Protein AF-A0A8K1LPW6-F1 (afdb_monomer_lite)

Secondary structure (DSSP, 8-state):
-----EE-----TTSSS--HHHHHHHHHHHHHHHHHHHHHHHHTT----GGG-EEE--STT------EETTEEPEEESEEEETTEEEEPPSSPPP--S--------------

Organism: NCBI:txid364589

Sequence (112 aa):
MYQVDIYESHDYNLLPVRSKDARDEDFMTLQRDLEWLDGWAESNKMKFSKSKCQVLHFGYNNPLQCYKLGTVWLDSAQTERDLGVQVTAAEHEPAVCPGGQEGQGHPGLDQE

Foldseek 3Di:
DDADEDEPDDPPVPDPQDDPVVLVVSQVVSQVVLQVVLVVCVVVVHPDDQARHEYAAADPSGPQDWHHRPPATHHHDQWDADPNDIDGHDPDDHDDDPDRDPDPPDPDPDDD

Radius of gyration: 16.78 Å; chains: 1; bounding box: 58×28×35 Å

Structure (mmCIF, N/CA/C/O backbone):
data_AF-A0A8K1LPW6-F1
#
_entry.id   AF-A0A8K1LPW6-F1
#
loop_
_atom_site.group_PDB
_atom_site.id
_atom_site.type_symbol
_atom_site.label_atom_id
_atom_site.label_alt_id
_atom_site.label_comp_id
_atom_site.label_asym_id
_atom_site.label_entity_id
_atom_site.label_seq_id
_atom_site.pdbx_PDB_ins_code
_atom_site.Cartn_x
_atom_site.Cartn_y
_atom_site.Cartn_z
_atom_site.occupancy
_atom_site.B_iso_or_equiv
_atom_site.auth_seq_id
_atom_site.auth_comp_id
_atom_site.auth_asym_id
_atom_site.auth_atom_id
_atom_site.pdbx_PDB_model_num
ATOM 1 N N . MET A 1 1 ? -14.529 6.672 3.299 1.00 41.34 1 MET A N 1
ATOM 2 C CA . MET A 1 1 ? -13.713 5.442 3.300 1.00 41.34 1 MET A CA 1
ATOM 3 C C . MET A 1 1 ? -12.534 5.778 2.417 1.00 41.34 1 MET A C 1
ATOM 5 O O . MET A 1 1 ? -12.734 5.913 1.223 1.00 41.34 1 MET A O 1
ATOM 9 N N . TYR A 1 2 ? -11.400 6.129 3.017 1.00 40.16 2 TYR A N 1
ATOM 10 C CA . TYR A 1 2 ? -10.198 6.465 2.259 1.00 40.16 2 TYR A CA 1
ATOM 11 C C . TYR A 1 2 ? -9.639 5.144 1.740 1.00 40.16 2 TYR A C 1
ATOM 13 O O . TYR A 1 2 ? -9.294 4.283 2.547 1.00 40.16 2 TYR A O 1
ATOM 21 N N . GLN A 1 3 ? -9.682 4.953 0.429 1.00 42.97 3 GLN A N 1
ATOM 22 C CA . GLN A 1 3 ? -8.941 3.894 -0.234 1.00 42.97 3 GLN A CA 1
ATOM 23 C C . GLN A 1 3 ? -7.478 4.357 -0.251 1.00 42.97 3 GLN A C 1
ATOM 25 O O . GLN A 1 3 ? -7.210 5.511 -0.588 1.00 42.97 3 GLN A O 1
ATOM 30 N N . VAL A 1 4 ? -6.561 3.521 0.233 1.00 46.47 4 VAL A N 1
ATOM 31 C CA . VAL A 1 4 ? -5.124 3.772 0.081 1.00 46.47 4 VAL A CA 1
ATOM 32 C C . VAL A 1 4 ? -4.648 2.768 -0.939 1.00 46.47 4 VAL A C 1
ATOM 34 O O . VAL A 1 4 ? -4.544 1.580 -0.633 1.00 46.47 4 VAL A O 1
ATOM 37 N N . ASP A 1 5 ? -4.426 3.271 -2.143 1.00 53.09 5 ASP A N 1
ATOM 38 C CA . ASP A 1 5 ? -3.850 2.511 -3.236 1.00 53.09 5 ASP A CA 1
ATOM 39 C C . ASP A 1 5 ? -2.339 2.662 -3.146 1.00 53.09 5 ASP A C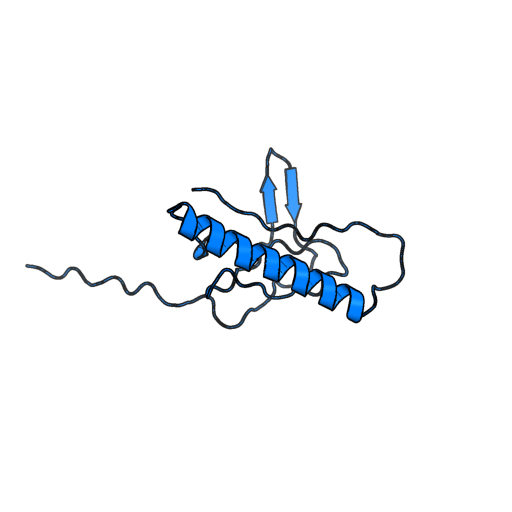 1
ATOM 41 O O . ASP A 1 5 ? -1.791 3.768 -3.081 1.00 53.09 5 ASP A O 1
ATOM 45 N N . ILE A 1 6 ? -1.671 1.522 -3.024 1.00 59.41 6 ILE A N 1
ATOM 46 C CA . ILE A 1 6 ? -0.239 1.468 -2.776 1.00 59.41 6 ILE A CA 1
ATOM 47 C C . ILE A 1 6 ? 0.443 1.229 -4.112 1.00 59.41 6 ILE A C 1
ATOM 49 O O . ILE A 1 6 ? 0.316 0.159 -4.709 1.00 59.41 6 ILE A O 1
ATOM 53 N N . TYR A 1 7 ? 1.158 2.251 -4.571 1.00 61.81 7 TYR A N 1
ATOM 54 C CA . TYR A 1 7 ? 1.898 2.231 -5.822 1.00 61.81 7 TYR A CA 1
ATOM 55 C C . TYR A 1 7 ? 3.378 1.980 -5.545 1.00 61.81 7 TYR A C 1
ATOM 57 O O . TYR A 1 7 ? 4.027 2.765 -4.853 1.00 61.81 7 TYR A O 1
ATOM 65 N N . GLU A 1 8 ? 3.942 0.940 -6.151 1.00 61.44 8 GLU A N 1
ATOM 66 C CA . GLU A 1 8 ? 5.395 0.774 -6.235 1.00 61.44 8 GLU A CA 1
ATOM 67 C C . GLU A 1 8 ? 5.951 1.641 -7.373 1.00 61.44 8 GLU A C 1
ATOM 69 O O . GLU A 1 8 ? 6.314 1.156 -8.441 1.00 61.44 8 GLU A O 1
ATOM 74 N N . SER A 1 9 ? 5.992 2.960 -7.177 1.00 48.75 9 SER A N 1
ATOM 75 C CA . SER A 1 9 ? 6.717 3.837 -8.098 1.00 48.75 9 SER A CA 1
ATOM 76 C C . SER A 1 9 ? 8.204 3.698 -7.834 1.00 48.75 9 SER A C 1
ATOM 78 O O . SER A 1 9 ? 8.616 3.965 -6.718 1.00 48.75 9 SER A O 1
ATOM 80 N N . HIS A 1 10 ? 8.979 3.310 -8.850 1.00 51.16 10 HIS A N 1
ATOM 81 C CA . HIS A 1 10 ? 10.298 3.870 -9.170 1.00 51.16 10 HIS A CA 1
ATOM 82 C C . HIS A 1 10 ? 10.658 3.477 -10.612 1.00 51.16 10 HIS A C 1
ATOM 84 O O . HIS A 1 10 ? 11.395 2.523 -10.872 1.00 51.16 10 HIS A O 1
ATOM 90 N N . ASP A 1 11 ? 10.137 4.256 -11.562 1.00 48.56 11 ASP A N 1
ATOM 91 C CA . ASP A 1 11 ? 10.629 4.301 -12.938 1.00 48.56 11 ASP A CA 1
ATOM 92 C C . ASP A 1 11 ? 12.049 4.893 -12.961 1.00 48.56 11 ASP A C 1
ATOM 94 O O . ASP A 1 11 ? 12.257 6.090 -13.150 1.00 48.56 11 ASP A O 1
ATOM 98 N N . TYR A 1 12 ? 13.054 4.033 -12.818 1.00 49.25 12 TYR A N 1
ATOM 99 C CA . TYR A 1 12 ? 14.378 4.280 -13.387 1.00 49.25 12 TYR A CA 1
ATOM 100 C C . TYR A 1 12 ? 14.670 3.178 -14.405 1.00 49.25 12 TYR A C 1
ATOM 102 O O . TYR A 1 12 ? 15.538 2.330 -14.206 1.00 49.25 12 TYR A O 1
ATOM 110 N N . ASN A 1 13 ? 13.927 3.190 -15.516 1.00 46.44 13 ASN A N 1
ATOM 111 C CA . ASN A 1 13 ? 14.095 2.283 -16.66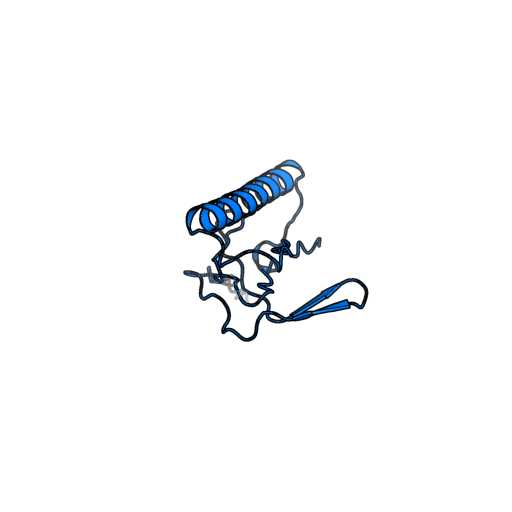1 1.00 46.44 13 ASN A CA 1
ATOM 112 C C . ASN A 1 13 ? 15.415 2.495 -17.435 1.00 46.44 13 ASN A C 1
ATOM 114 O O . ASN A 1 13 ? 15.432 2.411 -18.660 1.00 46.44 13 ASN A O 1
ATOM 118 N N . LEU A 1 14 ? 16.538 2.766 -16.763 1.00 45.84 14 LEU A N 1
ATOM 119 C CA . LEU A 1 14 ? 17.836 2.883 -17.432 1.00 45.84 14 LEU A CA 1
ATOM 120 C C . LEU A 1 14 ? 19.019 2.246 -16.690 1.00 45.84 14 LEU A C 1
ATOM 122 O O . LEU A 1 14 ? 20.160 2.594 -16.981 1.00 45.84 14 LEU A O 1
ATOM 126 N N . LEU A 1 15 ? 18.792 1.312 -15.760 1.00 43.91 15 LEU A N 1
A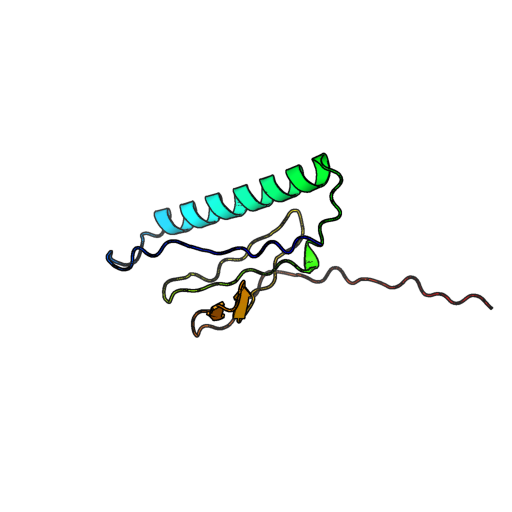TOM 127 C CA . LEU A 1 15 ? 19.884 0.590 -15.096 1.00 43.91 15 LEU A CA 1
ATOM 128 C C . LEU A 1 15 ? 19.675 -0.933 -15.127 1.00 43.91 15 LEU A C 1
ATOM 130 O O . LEU A 1 15 ? 18.531 -1.393 -15.132 1.00 43.91 15 LEU A O 1
ATOM 134 N N . PRO A 1 16 ? 20.770 -1.723 -15.188 1.00 55.22 16 PRO A N 1
ATOM 135 C CA . PRO A 1 16 ? 20.705 -3.182 -15.208 1.00 55.22 16 PRO A CA 1
ATOM 136 C C . PRO A 1 16 ? 19.959 -3.687 -13.972 1.00 55.22 16 PRO A C 1
ATOM 138 O O . PRO A 1 16 ? 20.016 -3.038 -12.929 1.00 55.22 16 PRO A O 1
ATOM 141 N N . VAL A 1 17 ? 19.268 -4.828 -14.123 1.00 57.41 17 VAL A N 1
ATOM 142 C CA . VAL A 1 17 ? 18.537 -5.584 -13.084 1.00 57.41 17 VAL A CA 1
ATOM 143 C C . VAL A 1 17 ? 18.991 -5.175 -11.680 1.00 57.41 17 VAL A C 1
ATOM 145 O O . VAL A 1 17 ? 20.122 -5.485 -11.295 1.00 57.41 17 VAL A O 1
ATOM 148 N N . ARG A 1 18 ? 18.143 -4.431 -10.946 1.00 60.72 18 ARG A N 1
ATOM 149 C CA . ARG A 1 18 ? 18.492 -3.919 -9.608 1.00 60.72 18 ARG A CA 1
ATOM 150 C C . ARG A 1 18 ? 19.039 -5.062 -8.757 1.00 60.72 18 ARG A C 1
ATOM 152 O O . ARG A 1 18 ? 18.504 -6.177 -8.777 1.00 60.72 18 ARG A O 1
ATOM 159 N N . SER A 1 19 ? 20.120 -4.782 -8.027 1.00 65.50 19 SER A N 1
ATOM 160 C CA . SER A 1 19 ? 20.715 -5.758 -7.120 1.00 65.50 19 SER A CA 1
ATOM 161 C C . SER A 1 19 ? 19.655 -6.271 -6.145 1.00 65.50 19 SER A C 1
ATOM 163 O O . SER A 1 19 ? 18.641 -5.621 -5.878 1.00 65.50 19 SER A O 1
ATOM 165 N N . LYS A 1 20 ? 19.859 -7.485 -5.635 1.00 69.19 20 LYS A N 1
ATOM 166 C CA . LYS A 1 20 ? 18.966 -8.055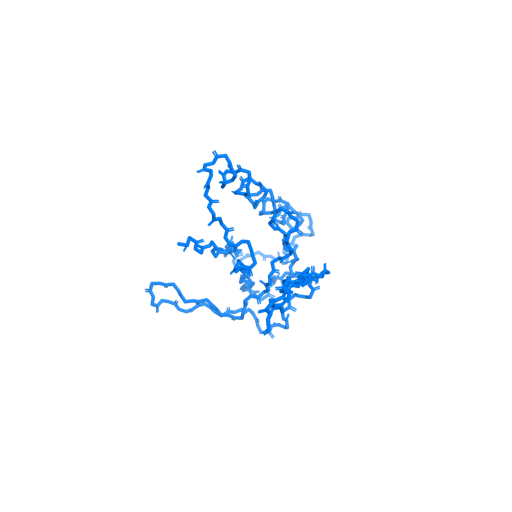 -4.626 1.00 69.19 20 LYS A CA 1
ATOM 167 C C . LYS A 1 20 ? 18.836 -7.121 -3.414 1.00 69.19 20 LYS A C 1
ATOM 169 O O . LYS A 1 20 ? 17.715 -6.851 -3.007 1.00 69.19 20 LYS A O 1
ATOM 174 N N . ASP A 1 21 ? 19.945 -6.540 -2.967 1.00 69.69 21 ASP A N 1
ATOM 175 C CA . ASP A 1 21 ? 19.976 -5.621 -1.825 1.00 69.69 21 ASP A CA 1
ATOM 176 C C . ASP A 1 21 ? 19.076 -4.393 -2.040 1.00 69.69 21 ASP A C 1
ATOM 178 O O . ASP A 1 21 ? 18.282 -4.050 -1.174 1.00 69.69 21 ASP A O 1
ATOM 182 N N . ALA A 1 22 ? 19.105 -3.791 -3.234 1.00 68.00 22 ALA A N 1
ATOM 183 C CA . ALA A 1 22 ? 18.269 -2.632 -3.547 1.00 68.00 22 ALA A CA 1
ATOM 184 C C . ALA A 1 22 ? 16.766 -2.962 -3.633 1.00 68.00 22 ALA A C 1
ATOM 186 O O . ALA A 1 22 ? 15.940 -2.076 -3.439 1.00 68.00 22 ALA A O 1
ATOM 187 N N . ARG A 1 23 ? 16.396 -4.211 -3.954 1.00 70.12 23 ARG A N 1
ATOM 188 C CA . ARG A 1 23 ? 14.991 -4.668 -3.949 1.00 70.12 23 ARG A CA 1
ATOM 189 C C . ARG A 1 23 ? 14.502 -4.980 -2.538 1.00 70.12 23 ARG A C 1
ATOM 191 O O . ARG A 1 23 ? 13.355 -4.682 -2.214 1.00 70.12 23 ARG A O 1
ATOM 198 N N . ASP A 1 24 ? 15.377 -5.557 -1.719 1.00 74.88 24 ASP A N 1
ATOM 199 C CA . ASP A 1 24 ? 15.097 -5.839 -0.315 1.00 74.88 24 ASP A CA 1
ATOM 200 C C . ASP A 1 24 ? 14.929 -4.506 0.462 1.00 74.88 24 ASP A C 1
ATOM 202 O O . ASP A 1 24 ? 14.034 -4.387 1.294 1.00 74.88 24 ASP A O 1
ATOM 206 N N . GLU A 1 25 ? 15.695 -3.455 0.138 1.00 78.25 25 GLU A N 1
ATOM 207 C CA . GLU A 1 25 ? 15.522 -2.108 0.718 1.00 78.25 25 GLU A CA 1
ATOM 208 C C . GLU A 1 25 ? 14.186 -1.439 0.354 1.00 78.25 25 GLU A C 1
ATOM 210 O O . GLU A 1 25 ? 13.521 -0.871 1.230 1.00 78.25 25 GLU A O 1
ATOM 215 N N . ASP A 1 26 ? 13.771 -1.516 -0.913 1.00 78.12 26 ASP A N 1
ATOM 216 C CA . ASP A 1 26 ? 12.489 -0.963 -1.371 1.00 78.12 26 ASP A CA 1
ATOM 217 C C . ASP A 1 26 ? 11.311 -1.644 -0.657 1.00 78.12 26 ASP A C 1
ATOM 219 O O . ASP A 1 26 ? 10.414 -0.971 -0.142 1.00 78.12 26 ASP A O 1
ATOM 223 N N . PHE A 1 27 ? 11.351 -2.977 -0.552 1.00 82.38 27 PHE A N 1
ATOM 224 C CA . PHE A 1 27 ? 10.363 -3.755 0.194 1.00 82.38 27 PHE A CA 1
ATOM 225 C C . PHE A 1 27 ? 10.248 -3.300 1.647 1.00 82.38 27 PHE A C 1
ATOM 227 O O . PHE A 1 27 ? 9.152 -3.017 2.133 1.00 82.38 27 PHE A O 1
ATOM 234 N N . MET A 1 28 ? 11.387 -3.197 2.335 1.00 87.56 28 MET A N 1
ATOM 235 C CA . MET A 1 28 ? 11.429 -2.809 3.744 1.00 87.56 28 MET A CA 1
ATOM 236 C C . MET A 1 28 ? 10.924 -1.381 3.952 1.00 87.56 28 MET A C 1
ATOM 238 O O . MET A 1 28 ? 10.270 -1.099 4.957 1.00 87.56 28 MET A O 1
ATOM 242 N N . THR A 1 29 ? 11.202 -0.485 3.004 1.00 87.06 29 THR A N 1
ATOM 243 C CA . THR A 1 29 ? 10.724 0.900 3.045 1.00 87.06 29 THR A CA 1
ATOM 244 C C . THR A 1 29 ? 9.207 0.946 2.940 1.00 87.06 29 THR A C 1
ATOM 246 O O . THR A 1 29 ? 8.557 1.473 3.843 1.00 87.06 29 THR A O 1
ATOM 249 N N . LEU A 1 30 ? 8.638 0.317 1.910 1.00 84.88 30 LEU A N 1
ATOM 250 C CA . LEU A 1 30 ? 7.195 0.330 1.705 1.00 84.88 30 LEU A CA 1
ATOM 251 C C . LEU A 1 30 ? 6.448 -0.381 2.841 1.00 84.88 30 LEU A C 1
ATOM 253 O O . LEU A 1 30 ? 5.456 0.132 3.354 1.00 84.88 30 LEU A O 1
ATOM 257 N N . GLN A 1 31 ? 6.949 -1.528 3.305 1.00 90.88 31 GLN A N 1
ATOM 258 C CA . GLN A 1 31 ? 6.335 -2.247 4.419 1.00 90.88 31 GLN A CA 1
ATOM 259 C C . GLN A 1 31 ? 6.324 -1.416 5.714 1.00 90.88 31 GLN A C 1
ATOM 261 O O . GLN A 1 31 ? 5.343 -1.460 6.460 1.00 90.88 31 GLN A O 1
ATOM 266 N N . ARG A 1 32 ? 7.375 -0.629 5.975 1.00 92.62 32 ARG A N 1
ATOM 267 C CA . ARG A 1 32 ? 7.426 0.285 7.125 1.00 92.62 32 ARG A CA 1
ATOM 268 C C . ARG A 1 32 ? 6.420 1.426 6.994 1.00 92.62 32 ARG A C 1
ATOM 270 O O . ARG A 1 32 ? 5.789 1.786 7.987 1.00 92.62 32 ARG A O 1
ATOM 277 N N . ASP A 1 33 ? 6.249 1.971 5.796 1.00 90.12 33 ASP A N 1
ATOM 278 C CA . ASP A 1 33 ? 5.268 3.031 5.549 1.00 90.12 33 ASP A CA 1
ATOM 279 C C . ASP A 1 33 ? 3.835 2.527 5.787 1.00 90.12 33 ASP A C 1
ATOM 281 O O . ASP A 1 33 ? 3.015 3.248 6.358 1.00 90.12 33 ASP A O 1
ATOM 285 N N . LEU A 1 34 ? 3.549 1.260 5.460 1.00 90.12 34 LEU A N 1
ATOM 286 C CA . LEU A 1 34 ? 2.276 0.611 5.796 1.00 90.12 34 LEU A CA 1
ATOM 287 C C . LEU A 1 34 ? 2.086 0.437 7.304 1.00 90.12 34 LEU A C 1
ATOM 289 O O . LEU A 1 34 ? 1.021 0.750 7.830 1.00 90.12 34 LEU A O 1
ATOM 293 N N . GLU A 1 35 ? 3.110 -0.018 8.027 1.00 92.31 35 GLU A N 1
ATOM 294 C CA . GLU A 1 35 ? 3.043 -0.129 9.491 1.00 92.31 35 GLU A CA 1
ATOM 295 C C . GLU A 1 35 ? 2.811 1.241 10.153 1.00 92.31 35 GLU A C 1
ATOM 297 O O . GLU A 1 35 ? 2.038 1.356 11.108 1.00 92.31 35 GLU A O 1
ATOM 302 N N . TRP A 1 36 ? 3.417 2.298 9.609 1.00 93.38 36 TRP A N 1
ATOM 303 C CA . TRP A 1 36 ? 3.191 3.665 10.070 1.00 93.38 36 TRP A CA 1
ATOM 304 C C . TRP A 1 36 ? 1.774 4.164 9.764 1.00 93.38 36 TRP A C 1
ATOM 306 O O . TRP A 1 36 ? 1.125 4.738 10.642 1.00 93.38 36 TRP A O 1
ATOM 316 N N . LEU A 1 37 ? 1.276 3.923 8.548 1.00 89.81 37 LEU A N 1
ATOM 317 C CA . LEU A 1 37 ? -0.087 4.268 8.142 1.00 89.81 37 LEU A CA 1
ATOM 318 C C . LEU A 1 37 ? -1.125 3.620 9.064 1.00 89.81 37 LEU A C 1
ATOM 320 O O . LEU A 1 37 ? -2.102 4.269 9.448 1.00 89.81 37 LEU A O 1
ATOM 324 N N . ASP A 1 38 ? -0.895 2.365 9.445 1.00 90.69 38 ASP A N 1
ATOM 325 C CA . ASP A 1 38 ? -1.772 1.626 10.344 1.00 90.69 38 ASP A CA 1
ATOM 326 C C . ASP A 1 38 ? -1.859 2.288 11.726 1.00 90.69 38 ASP A C 1
ATOM 328 O O . ASP A 1 38 ? -2.944 2.652 12.192 1.00 90.69 38 ASP A O 1
ATOM 332 N N . GLY A 1 39 ? -0.701 2.553 12.340 1.00 92.00 39 GLY A N 1
ATOM 333 C CA . GLY A 1 39 ? -0.628 3.228 13.637 1.00 92.00 39 GLY A CA 1
ATOM 334 C C . GLY A 1 39 ? -1.170 4.661 13.600 1.00 92.00 39 GLY A C 1
ATOM 335 O O . GLY A 1 39 ? -1.788 5.131 14.564 1.00 92.00 39 GLY A O 1
ATOM 336 N N . TRP A 1 40 ? -0.993 5.365 12.477 1.00 92.69 40 TRP A N 1
ATOM 337 C CA . TRP A 1 40 ? -1.572 6.690 12.271 1.00 92.69 40 TRP A CA 1
ATOM 338 C C . TRP A 1 40 ? -3.102 6.631 12.210 1.00 92.69 40 TRP A C 1
ATOM 340 O O . TRP A 1 40 ? -3.766 7.423 12.886 1.00 92.69 40 TRP A O 1
ATOM 350 N N . ALA A 1 41 ? -3.682 5.686 11.467 1.00 89.81 41 ALA A N 1
ATOM 351 C CA . ALA A 1 41 ? -5.133 5.524 11.383 1.00 89.81 41 ALA A CA 1
ATOM 352 C C . ALA A 1 41 ? -5.751 5.214 12.758 1.00 89.81 41 ALA A C 1
ATOM 354 O O . ALA A 1 41 ? -6.766 5.815 13.127 1.00 89.81 41 ALA A O 1
ATOM 355 N N . GLU A 1 42 ? -5.108 4.347 13.546 1.00 89.62 42 GLU A N 1
ATOM 356 C CA . GLU A 1 42 ? -5.521 4.022 14.917 1.00 89.62 42 GLU A CA 1
ATOM 357 C C . GLU A 1 42 ? -5.465 5.246 15.841 1.00 89.62 42 GLU A C 1
ATOM 359 O O . GLU A 1 42 ? -6.448 5.562 16.519 1.00 89.62 42 GLU A O 1
ATOM 364 N N . SER A 1 43 ? -4.360 5.998 15.804 1.00 93.69 43 SER A N 1
ATOM 365 C CA . SER A 1 43 ? -4.172 7.212 16.614 1.00 93.69 43 SER A CA 1
ATOM 366 C C . SER A 1 43 ? -5.211 8.292 16.300 1.00 93.69 43 SER A C 1
ATOM 368 O O . SER A 1 43 ? -5.685 8.994 17.195 1.00 93.69 43 SER A O 1
ATOM 370 N N . ASN A 1 44 ? -5.616 8.394 15.032 1.00 92.19 44 ASN A N 1
ATOM 371 C CA . ASN A 1 44 ? -6.629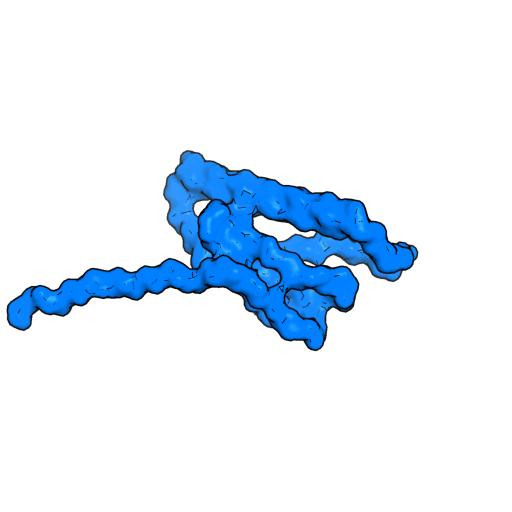 9.342 14.568 1.00 92.19 44 ASN A CA 1
ATOM 372 C C . ASN A 1 44 ? -8.065 8.799 14.664 1.00 92.19 44 ASN A C 1
ATOM 374 O O . ASN A 1 44 ? -9.003 9.472 14.235 1.00 92.19 44 ASN A O 1
ATOM 378 N N . LYS A 1 45 ? -8.265 7.599 15.233 1.00 89.56 45 LYS A N 1
ATOM 379 C CA . LYS A 1 45 ? -9.572 6.920 15.338 1.00 89.56 45 LYS A CA 1
ATOM 380 C C . LYS A 1 45 ? -10.283 6.784 13.985 1.00 89.56 45 LYS A C 1
ATOM 382 O O . LYS A 1 45 ? -11.517 6.781 13.912 1.00 89.56 45 LYS A O 1
ATOM 387 N N . MET A 1 46 ? -9.517 6.681 12.903 1.00 87.44 46 MET A N 1
ATOM 388 C CA . MET A 1 46 ? -10.056 6.508 11.564 1.00 87.44 46 MET A CA 1
ATOM 389 C C . MET A 1 46 ? -10.455 5.050 11.356 1.00 87.44 46 MET A C 1
ATOM 391 O O . MET A 1 46 ? -9.644 4.139 11.492 1.00 87.44 46 MET A O 1
ATOM 395 N N . LYS A 1 47 ? -11.718 4.818 10.980 1.00 80.19 47 LYS A N 1
ATOM 396 C CA . LYS A 1 47 ? -12.173 3.494 10.536 1.00 80.19 47 LYS A CA 1
ATOM 397 C C . LYS A 1 47 ? -11.633 3.219 9.137 1.00 80.19 47 LYS A C 1
ATOM 399 O O . LYS A 1 47 ? -12.271 3.549 8.135 1.00 80.19 47 LYS A O 1
ATOM 404 N N . PHE A 1 48 ? -10.439 2.649 9.101 1.00 77.38 48 PHE A N 1
ATOM 405 C CA . PHE A 1 48 ? -9.762 2.238 7.888 1.00 77.38 48 PHE A CA 1
ATOM 406 C C . PHE A 1 48 ? -10.136 0.798 7.519 1.00 77.38 48 PHE A C 1
ATOM 408 O O . PHE A 1 48 ? -10.130 -0.093 8.367 1.00 77.38 48 PHE A O 1
ATOM 415 N N . SER A 1 49 ? -10.498 0.560 6.259 1.00 82.38 49 SER A N 1
ATOM 416 C CA . SER A 1 49 ? -10.928 -0.763 5.801 1.00 82.38 49 SER A CA 1
ATOM 417 C C . SER A 1 49 ? -9.734 -1.535 5.246 1.00 82.38 49 SER A C 1
ATOM 419 O O . SER A 1 49 ? -9.618 -1.664 4.033 1.00 82.38 49 SER A O 1
ATOM 421 N N . LYS A 1 50 ? -8.868 -2.057 6.129 1.00 85.12 50 LYS A N 1
ATOM 422 C CA . LYS A 1 50 ? -7.625 -2.771 5.758 1.00 85.12 50 LYS A CA 1
ATOM 423 C C . LYS A 1 50 ? -7.859 -3.872 4.707 1.00 85.12 50 LYS A C 1
ATOM 425 O O . LYS A 1 50 ? -7.079 -4.002 3.779 1.00 85.12 50 LYS A O 1
ATOM 430 N N . SER A 1 51 ? -8.982 -4.589 4.796 1.00 83.25 51 SER A N 1
ATOM 431 C CA . SER A 1 51 ? -9.377 -5.657 3.860 1.00 83.25 51 SER A CA 1
ATOM 432 C C . SER A 1 51 ? -9.787 -5.194 2.458 1.00 83.25 51 SER A C 1
ATOM 434 O O . SER A 1 51 ? -10.025 -6.025 1.593 1.00 83.25 51 SER A O 1
ATOM 436 N N . LYS A 1 52 ? -9.944 -3.885 2.234 1.00 82.25 52 LYS A N 1
ATOM 437 C CA . LYS A 1 52 ? -10.227 -3.315 0.907 1.00 82.25 52 LYS A CA 1
ATOM 438 C C . LYS A 1 52 ? -8.982 -2.738 0.248 1.00 82.25 52 LYS A C 1
ATOM 440 O O . LYS A 1 52 ? -9.049 -2.345 -0.911 1.00 82.25 52 LYS A O 1
ATOM 445 N N . CYS A 1 53 ? -7.876 -2.653 0.980 1.00 84.25 53 CYS A N 1
ATOM 446 C CA . CYS A 1 53 ? -6.615 -2.204 0.424 1.00 84.25 53 CYS A CA 1
ATOM 447 C C . CYS A 1 53 ? -6.021 -3.293 -0.447 1.00 84.25 53 CYS A C 1
ATOM 449 O O . CYS A 1 53 ? -5.949 -4.453 -0.044 1.00 84.25 53 CYS A O 1
ATOM 451 N N . GLN A 1 54 ? -5.590 -2.883 -1.630 1.00 85.06 54 GLN A N 1
ATOM 452 C CA . GLN A 1 54 ? -4.965 -3.755 -2.603 1.00 85.06 54 GLN A CA 1
ATOM 453 C C . GLN A 1 54 ? -3.647 -3.130 -3.056 1.00 85.06 54 GLN A C 1
ATOM 455 O O . GLN A 1 54 ? -3.474 -1.910 -3.009 1.00 85.06 54 GLN A O 1
ATOM 460 N N . VAL A 1 55 ? -2.707 -3.972 -3.471 1.00 84.88 55 VAL A N 1
ATOM 461 C CA . VAL A 1 55 ? -1.417 -3.546 -4.018 1.00 84.88 55 VAL A CA 1
ATOM 462 C C . VAL A 1 55 ? -1.431 -3.754 -5.522 1.00 84.88 55 VAL A C 1
ATOM 464 O O . VAL A 1 55 ? -1.703 -4.855 -5.998 1.00 84.88 55 VAL A O 1
ATOM 467 N N . LEU A 1 56 ? -1.119 -2.708 -6.284 1.00 85.69 56 LEU A N 1
ATOM 468 C CA . LEU A 1 56 ? -0.944 -2.818 -7.727 1.00 85.69 56 LEU A CA 1
ATOM 469 C C . LEU A 1 56 ? 0.545 -2.959 -8.055 1.00 85.69 56 LEU A C 1
ATOM 471 O O . LEU A 1 56 ? 1.303 -1.993 -7.969 1.00 85.69 56 LEU A O 1
ATOM 475 N N . HIS A 1 57 ? 0.952 -4.149 -8.495 1.00 80.56 57 HIS A N 1
ATOM 476 C CA . HIS A 1 57 ? 2.316 -4.389 -8.963 1.00 80.56 57 HIS A CA 1
ATOM 477 C C . HIS A 1 57 ? 2.432 -4.077 -10.456 1.00 80.56 57 HIS A C 1
ATOM 479 O O . HIS A 1 57 ? 2.032 -4.869 -11.312 1.00 80.56 57 HIS A O 1
ATOM 485 N N . PHE A 1 58 ? 2.998 -2.921 -10.784 1.00 77.00 58 PHE A N 1
ATOM 486 C CA . PHE A 1 58 ? 3.293 -2.538 -12.162 1.00 77.00 58 PHE A CA 1
ATOM 487 C C . PHE A 1 58 ? 4.801 -2.593 -12.442 1.00 77.00 58 PHE A C 1
ATOM 489 O O . PHE A 1 58 ? 5.630 -2.602 -11.531 1.00 77.00 58 PHE A O 1
ATOM 496 N 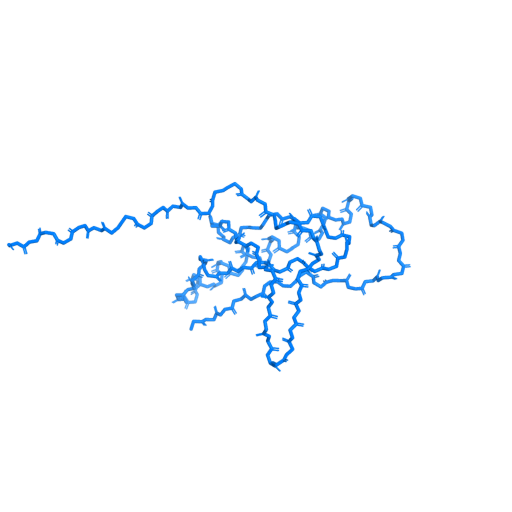N . GLY A 1 59 ? 5.153 -2.646 -13.728 1.00 75.25 59 GLY A N 1
ATOM 497 C CA . GLY A 1 59 ? 6.537 -2.759 -14.190 1.00 75.25 59 GLY A CA 1
ATOM 498 C C . GLY A 1 59 ? 7.028 -4.207 -14.304 1.00 75.25 59 GLY A C 1
ATOM 499 O O . GLY A 1 59 ? 6.811 -5.045 -13.434 1.00 75.25 59 GLY A O 1
ATOM 500 N N . TYR A 1 60 ? 7.730 -4.510 -15.397 1.00 72.06 60 TYR A N 1
ATOM 501 C CA . TYR A 1 60 ? 8.127 -5.880 -15.753 1.00 72.06 60 TYR A CA 1
ATOM 502 C C . TYR A 1 60 ? 9.095 -6.537 -14.751 1.00 72.06 60 TYR A C 1
ATOM 504 O O . TYR A 1 60 ? 9.076 -7.748 -14.567 1.00 72.06 60 TYR A O 1
ATOM 512 N N . ASN A 1 61 ? 9.938 -5.745 -14.082 1.00 71.06 61 ASN A N 1
ATOM 513 C CA . ASN A 1 61 ? 10.959 -6.249 -13.155 1.00 71.06 61 ASN A CA 1
ATOM 514 C C . ASN A 1 61 ? 10.479 -6.324 -11.694 1.00 71.06 61 ASN A C 1
ATOM 516 O O . ASN A 1 61 ? 11.304 -6.465 -10.786 1.00 71.06 61 ASN A O 1
ATOM 520 N N . ASN A 1 62 ? 9.172 -6.191 -11.458 1.00 74.81 62 ASN A N 1
ATOM 521 C CA . ASN A 1 62 ? 8.599 -6.222 -10.123 1.00 74.81 62 ASN A CA 1
ATOM 522 C C . ASN A 1 62 ? 8.576 -7.666 -9.575 1.00 74.81 62 ASN A C 1
ATOM 524 O O . ASN A 1 62 ? 8.035 -8.555 -10.232 1.00 74.81 62 ASN A O 1
ATOM 528 N N . PRO A 1 63 ? 9.155 -7.926 -8.388 1.00 73.75 63 PRO A N 1
ATOM 529 C CA . PRO A 1 63 ? 9.197 -9.259 -7.789 1.00 73.75 63 PRO A CA 1
ATOM 530 C C . PRO A 1 63 ? 7.865 -9.754 -7.194 1.00 73.75 63 PRO A C 1
ATOM 532 O O . PRO A 1 63 ? 7.861 -10.854 -6.646 1.00 73.75 63 PRO A O 1
ATOM 535 N N . LEU A 1 64 ? 6.767 -8.989 -7.288 1.00 81.69 64 LEU A N 1
ATOM 536 C CA . LEU A 1 64 ? 5.435 -9.353 -6.779 1.00 81.69 64 LEU A CA 1
ATOM 537 C C . LEU A 1 64 ? 5.458 -9.688 -5.280 1.00 81.69 64 LEU A C 1
ATOM 539 O O . LEU A 1 64 ? 5.024 -10.754 -4.841 1.00 81.69 64 LEU A O 1
ATOM 543 N N . GLN A 1 65 ? 6.046 -8.793 -4.488 1.00 84.69 65 GLN A N 1
ATOM 544 C CA . GLN A 1 65 ? 6.199 -9.009 -3.052 1.00 84.69 65 GLN A CA 1
ATOM 545 C C . GLN A 1 65 ? 4.876 -8.867 -2.302 1.00 84.69 65 GLN A C 1
ATOM 547 O O . GLN A 1 65 ? 4.014 -8.068 -2.650 1.00 84.69 65 GLN A O 1
ATOM 552 N N . CYS A 1 66 ? 4.745 -9.635 -1.225 1.00 88.00 66 CYS A N 1
ATOM 553 C CA . CYS A 1 66 ? 3.575 -9.602 -0.364 1.00 88.00 66 CYS A CA 1
ATOM 554 C C . CYS A 1 66 ? 3.711 -8.550 0.726 1.00 88.00 66 CYS A C 1
ATOM 556 O O . CYS A 1 66 ? 4.664 -8.583 1.504 1.00 88.00 66 CYS A O 1
ATOM 558 N N . TYR A 1 67 ? 2.706 -7.685 0.831 1.00 87.12 67 TYR A N 1
ATOM 559 C CA . TYR A 1 67 ? 2.637 -6.634 1.839 1.00 87.12 67 TYR A CA 1
ATOM 560 C C . TYR A 1 67 ? 1.520 -6.904 2.838 1.00 87.12 67 TYR A C 1
ATOM 562 O O . TYR A 1 67 ? 0.470 -7.454 2.499 1.00 87.12 67 TYR A O 1
ATOM 570 N N . LYS A 1 68 ? 1.737 -6.474 4.078 1.00 91.12 68 LYS A N 1
ATOM 571 C CA . LYS A 1 68 ? 0.725 -6.492 5.136 1.00 91.12 68 LYS A CA 1
ATOM 572 C C . LYS A 1 68 ? 0.432 -5.079 5.621 1.00 91.12 68 LYS A C 1
ATOM 574 O O . LYS A 1 68 ? 1.323 -4.232 5.688 1.00 91.12 68 LYS A O 1
ATOM 579 N N . LEU A 1 69 ? -0.802 -4.856 6.043 1.00 89.44 69 LEU A N 1
ATOM 580 C CA . LEU A 1 69 ? -1.205 -3.686 6.802 1.00 89.44 69 LEU A CA 1
ATOM 581 C C . LEU A 1 69 ? -1.675 -4.135 8.188 1.00 89.44 69 LEU A C 1
ATOM 583 O O . LEU A 1 69 ? -2.718 -4.780 8.337 1.00 89.44 69 LEU A O 1
ATOM 587 N N . GLY A 1 70 ? -0.860 -3.850 9.204 1.00 89.62 70 GLY A N 1
ATOM 588 C CA . GLY A 1 70 ? -1.011 -4.450 10.527 1.00 89.62 70 GLY A CA 1
ATOM 589 C C . GLY A 1 70 ? -0.849 -5.971 10.454 1.00 89.62 70 GLY A C 1
ATOM 590 O O . GLY A 1 70 ? 0.231 -6.476 10.145 1.00 89.62 70 GLY A O 1
ATOM 591 N N . THR A 1 71 ? -1.929 -6.705 10.724 1.00 90.25 71 THR A N 1
ATOM 592 C CA . THR A 1 71 ? -1.988 -8.176 10.649 1.00 90.25 71 THR A CA 1
ATOM 593 C C . THR A 1 71 ? -2.645 -8.702 9.370 1.00 90.25 71 THR A C 1
ATOM 595 O O . THR A 1 71 ? -2.742 -9.913 9.200 1.00 90.25 71 THR A O 1
ATOM 598 N N . VAL A 1 72 ? -3.115 -7.819 8.483 1.00 90.12 72 VAL A N 1
ATOM 599 C CA . VAL A 1 72 ? -3.880 -8.188 7.283 1.00 90.12 72 VAL A CA 1
ATOM 600 C C . VAL A 1 72 ? -2.962 -8.191 6.068 1.00 90.12 72 VAL A C 1
ATOM 602 O O . VAL A 1 72 ? -2.356 -7.168 5.762 1.00 90.12 72 VAL A O 1
ATOM 605 N N . TRP A 1 73 ? -2.876 -9.318 5.363 1.00 90.56 73 TRP A N 1
ATOM 606 C CA . TRP A 1 73 ? -2.233 -9.374 4.049 1.00 90.56 73 TRP A CA 1
ATOM 607 C C . TRP A 1 73 ? -3.078 -8.644 3.012 1.00 90.56 73 TRP A C 1
ATOM 609 O O . TRP A 1 73 ? -4.300 -8.785 2.999 1.00 90.56 73 TRP A O 1
ATOM 619 N N . LEU A 1 74 ? -2.420 -7.855 2.169 1.00 87.75 74 LEU A N 1
ATOM 620 C CA . LEU A 1 74 ? -3.078 -7.106 1.109 1.00 87.75 74 LEU A CA 1
ATOM 621 C C . LEU A 1 74 ? -3.213 -7.972 -0.141 1.00 87.75 74 LEU A C 1
ATOM 623 O O . LEU A 1 74 ? -2.269 -8.664 -0.524 1.00 87.75 74 LEU A O 1
ATOM 627 N N . ASP A 1 75 ? -4.375 -7.901 -0.783 1.00 86.00 75 ASP A N 1
ATOM 628 C CA . ASP A 1 75 ? -4.597 -8.565 -2.064 1.00 86.00 75 ASP A CA 1
ATOM 629 C C . ASP A 1 75 ? -3.888 -7.805 -3.191 1.00 86.00 75 ASP A C 1
ATOM 631 O O . ASP A 1 75 ? -3.776 -6.578 -3.159 1.00 86.00 75 ASP A O 1
ATOM 635 N N . SER A 1 76 ? -3.447 -8.512 -4.230 1.00 84.19 76 SER A N 1
ATOM 636 C CA . SER A 1 76 ? -2.937 -7.863 -5.439 1.00 84.19 76 SER A CA 1
ATOM 637 C C . SER A 1 76 ? -4.085 -7.425 -6.354 1.00 84.19 76 SER A C 1
ATOM 639 O O . SER A 1 76 ? -4.949 -8.226 -6.719 1.00 84.19 76 SER A O 1
ATOM 641 N N . ALA A 1 77 ? -4.061 -6.170 -6.791 1.00 84.56 77 ALA A N 1
ATOM 642 C CA . ALA A 1 77 ? -4.931 -5.663 -7.843 1.00 84.56 77 ALA A CA 1
ATOM 643 C C . ALA A 1 77 ? -4.337 -5.965 -9.226 1.00 84.56 77 ALA A C 1
ATOM 645 O O . ALA A 1 77 ? -3.127 -5.914 -9.432 1.00 84.56 77 ALA A O 1
ATOM 646 N N . GLN A 1 78 ? -5.207 -6.240 -10.199 1.00 84.69 78 GLN A N 1
ATOM 647 C CA . GLN A 1 78 ? -4.819 -6.373 -11.610 1.00 84.69 78 GLN A CA 1
ATOM 648 C C . GLN A 1 78 ? -4.877 -5.039 -12.351 1.00 84.69 78 GLN A C 1
ATOM 650 O O . GLN A 1 78 ? -4.267 -4.855 -13.406 1.00 84.69 78 GLN A O 1
ATOM 655 N N . THR A 1 79 ? -5.674 -4.100 -11.852 1.00 86.19 79 THR A N 1
ATOM 656 C CA . THR A 1 79 ? -5.892 -2.813 -12.493 1.00 86.19 79 THR A CA 1
ATOM 657 C C . THR A 1 79 ? -6.410 -1.818 -11.473 1.00 86.19 79 THR A C 1
ATOM 659 O O . THR A 1 79 ? -7.306 -2.163 -10.711 1.00 86.19 79 THR A O 1
ATOM 662 N N . GLU A 1 80 ? -5.904 -0.592 -11.522 1.00 85.88 80 GLU A N 1
ATOM 663 C CA . GLU A 1 80 ? -6.381 0.531 -10.716 1.00 85.88 80 GLU A CA 1
ATOM 664 C C . GLU A 1 80 ? -6.833 1.666 -11.636 1.00 85.88 80 GLU A C 1
ATOM 666 O O . GLU A 1 80 ? -6.264 1.865 -12.720 1.00 85.88 80 GLU A O 1
ATOM 671 N N . ARG A 1 81 ? -7.881 2.394 -11.239 1.00 86.44 81 ARG A N 1
ATOM 672 C CA . ARG A 1 81 ? -8.346 3.577 -11.968 1.00 86.44 81 ARG A CA 1
ATOM 673 C C . ARG A 1 81 ? -8.468 4.758 -11.024 1.00 86.44 81 ARG A C 1
ATOM 675 O O . ARG A 1 81 ? -9.457 4.865 -10.308 1.00 86.44 81 ARG A O 1
ATOM 682 N N . ASP A 1 82 ? -7.555 5.710 -11.167 1.00 82.25 82 ASP A N 1
ATOM 683 C CA . ASP A 1 82 ? -7.593 6.967 -10.429 1.00 82.25 82 ASP A CA 1
ATOM 684 C C . ASP A 1 82 ? -7.654 8.172 -11.376 1.00 82.25 82 ASP A C 1
ATOM 686 O O . ASP A 1 82 ? -6.972 8.226 -12.400 1.00 82.25 82 ASP A O 1
ATOM 690 N N . LEU A 1 83 ? -8.534 9.128 -11.061 1.00 85.00 83 LEU A N 1
ATOM 691 C CA . LEU A 1 83 ? -8.741 10.380 -11.811 1.00 85.00 83 LEU A CA 1
ATOM 692 C C . LEU A 1 83 ? -8.871 10.221 -13.347 1.00 85.00 83 LEU A C 1
ATOM 694 O O . LEU A 1 83 ? -8.511 11.111 -14.116 1.00 85.00 83 LEU A O 1
ATOM 698 N N . GLY A 1 84 ? -9.424 9.094 -13.806 1.00 86.69 84 GLY A N 1
ATOM 699 C CA . GLY A 1 84 ? -9.627 8.784 -15.229 1.00 86.69 84 GLY A CA 1
ATOM 700 C C . GLY A 1 84 ? -8.442 8.099 -15.921 1.00 86.69 84 GLY A C 1
ATOM 701 O O . GLY A 1 84 ? -8.586 7.677 -17.070 1.00 86.69 84 GLY A O 1
ATOM 702 N N . VAL A 1 85 ? -7.313 7.929 -15.233 1.00 84.44 85 VAL A N 1
ATOM 703 C CA . VAL A 1 85 ? -6.160 7.146 -15.691 1.00 84.44 85 VAL A CA 1
ATOM 704 C C . VAL A 1 85 ? -6.324 5.702 -15.225 1.00 84.44 85 VAL A C 1
ATOM 706 O O . VAL A 1 85 ? -6.744 5.459 -14.101 1.00 84.44 85 VAL A O 1
ATOM 709 N N . GLN A 1 86 ? -6.019 4.738 -16.096 1.00 86.94 86 GLN A N 1
ATOM 710 C CA . GLN A 1 86 ? -6.014 3.316 -15.757 1.00 86.94 86 GLN A CA 1
ATOM 711 C C . GLN A 1 86 ? -4.584 2.787 -15.785 1.00 86.94 86 GLN A C 1
ATOM 713 O O . GLN A 1 86 ? -3.908 2.929 -16.803 1.00 86.94 86 GLN A O 1
ATOM 718 N N . VAL A 1 87 ? -4.153 2.156 -14.695 1.00 82.88 87 VAL A N 1
ATOM 719 C CA . VAL A 1 87 ? -2.861 1.468 -14.603 1.00 82.88 87 VAL A CA 1
ATOM 720 C C . VAL A 1 87 ? -3.133 -0.018 -14.434 1.00 82.88 87 VAL A C 1
ATOM 722 O O . VAL A 1 87 ? -3.901 -0.414 -13.562 1.00 82.88 87 VAL A O 1
ATOM 725 N N . THR A 1 88 ? -2.535 -0.845 -15.283 1.00 84.62 88 THR A N 1
ATOM 726 C CA . THR A 1 88 ? -2.645 -2.305 -15.208 1.00 84.62 88 THR A CA 1
ATOM 727 C C . THR A 1 88 ? -1.391 -2.896 -14.584 1.00 84.62 88 THR A C 1
ATOM 729 O O . THR A 1 88 ? -0.298 -2.342 -14.726 1.00 84.62 88 THR A O 1
ATOM 732 N N . ALA A 1 89 ? -1.551 -4.031 -13.909 1.00 80.44 89 ALA A N 1
ATOM 733 C CA . ALA A 1 89 ? -0.429 -4.809 -13.413 1.00 80.44 89 ALA A CA 1
ATOM 734 C C . ALA A 1 89 ? 0.480 -5.260 -14.572 1.00 80.44 89 ALA A C 1
ATOM 736 O O . ALA A 1 89 ? 0.077 -5.265 -15.741 1.00 80.44 89 ALA A O 1
ATOM 737 N N . ALA A 1 90 ? 1.718 -5.637 -14.247 1.00 71.00 90 ALA A N 1
ATOM 738 C CA . ALA A 1 90 ? 2.552 -6.375 -15.193 1.00 71.00 90 ALA A CA 1
ATOM 739 C C . ALA A 1 90 ? 1.843 -7.682 -15.603 1.00 71.00 90 ALA A C 1
ATOM 741 O O . ALA A 1 90 ? 1.056 -8.211 -14.826 1.00 71.00 90 ALA A O 1
ATOM 742 N N . GLU A 1 91 ? 2.134 -8.225 -16.790 1.00 65.62 91 GLU A N 1
ATOM 743 C CA . GLU A 1 91 ? 1.493 -9.436 -17.356 1.00 65.62 91 GLU A CA 1
ATOM 744 C C . GLU A 1 91 ? 1.786 -10.748 -16.580 1.00 65.62 91 GLU A C 1
ATOM 746 O O . GLU A 1 91 ? 1.713 -11.844 -17.132 1.00 65.62 91 GLU A O 1
ATOM 751 N N . HIS A 1 92 ? 2.152 -10.656 -15.303 1.00 64.62 92 HIS A N 1
ATOM 752 C CA . HIS A 1 92 ? 2.426 -11.773 -14.416 1.00 64.62 92 HIS A CA 1
ATOM 753 C C . HIS A 1 92 ? 1.215 -12.075 -13.524 1.00 64.62 92 HIS A C 1
ATOM 755 O O . HIS A 1 92 ? 0.465 -11.179 -13.137 1.00 64.62 92 HIS A O 1
ATOM 761 N N . GLU A 1 93 ? 1.053 -13.349 -13.164 1.00 66.75 93 GLU A N 1
ATOM 762 C CA . GLU A 1 93 ? 0.045 -13.778 -12.190 1.00 66.75 93 GLU A CA 1
ATOM 763 C C . GLU A 1 93 ? 0.204 -13.008 -10.861 1.00 66.75 93 GLU A C 1
ATOM 765 O O . GLU A 1 93 ? 1.337 -12.766 -10.441 1.00 66.75 93 GLU A O 1
ATOM 770 N N . PRO A 1 94 ? -0.895 -12.625 -10.183 1.00 67.94 94 PRO A N 1
ATOM 771 C CA . PRO A 1 94 ? -0.831 -11.881 -8.925 1.00 67.94 94 PRO A CA 1
ATOM 772 C C . PRO A 1 94 ? -0.065 -12.632 -7.827 1.00 67.94 94 PRO A C 1
ATOM 774 O O . PRO A 1 94 ? -0.052 -13.865 -7.784 1.00 67.94 94 PRO A O 1
ATOM 777 N N . ALA A 1 95 ? 0.537 -11.882 -6.897 1.00 70.25 95 ALA A N 1
ATOM 778 C CA . ALA A 1 95 ? 1.223 -12.458 -5.746 1.00 70.25 95 ALA A CA 1
ATOM 779 C C . ALA A 1 95 ? 0.237 -13.261 -4.879 1.00 70.25 95 ALA A C 1
ATOM 781 O O . ALA A 1 95 ? -0.822 -12.762 -4.497 1.00 70.25 95 ALA A O 1
ATOM 782 N N . VAL A 1 96 ? 0.590 -14.501 -4.529 1.00 68.00 96 VAL A N 1
ATOM 783 C CA . VAL A 1 96 ? -0.190 -15.313 -3.582 1.00 68.00 96 VAL A CA 1
ATOM 784 C C . VAL A 1 96 ? 0.428 -15.169 -2.197 1.00 68.00 96 VAL A C 1
ATOM 786 O O . VAL A 1 96 ? 1.416 -15.828 -1.867 1.00 68.00 96 VAL A O 1
ATOM 789 N N . CYS A 1 97 ? -0.156 -14.296 -1.381 1.00 77.06 97 CYS A N 1
ATOM 790 C CA . CYS A 1 97 ? 0.292 -14.058 -0.013 1.00 77.06 97 CYS A CA 1
ATOM 791 C C . CYS A 1 97 ? -0.318 -15.074 0.962 1.00 77.06 97 CYS A C 1
ATOM 793 O O . CYS A 1 97 ? -1.442 -15.538 0.749 1.00 77.06 97 CYS A O 1
ATOM 795 N N . PRO A 1 98 ? 0.394 -15.455 2.037 1.00 72.12 98 PRO A N 1
ATOM 796 C CA . PRO A 1 98 ? -0.102 -16.438 2.992 1.00 72.12 98 PRO A CA 1
ATOM 797 C C . PRO A 1 98 ? -1.282 -15.887 3.817 1.00 72.12 98 PRO A C 1
ATOM 799 O O . PRO A 1 98 ? -1.099 -15.385 4.918 1.00 72.12 98 PRO A O 1
ATOM 802 N N . GLY A 1 99 ? -2.501 -16.052 3.292 1.00 56.81 99 GLY A N 1
ATOM 803 C CA . GLY A 1 99 ? -3.767 -16.036 4.033 1.00 56.81 99 GLY A CA 1
ATOM 804 C C . GLY A 1 99 ? -4.377 -14.658 4.312 1.00 56.81 99 GLY A C 1
ATOM 805 O O . GLY A 1 99 ? -4.250 -14.134 5.412 1.00 56.81 99 GLY A O 1
ATOM 806 N N . GLY A 1 100 ? -5.150 -14.132 3.359 1.00 53.09 100 GLY A N 1
ATOM 807 C CA . GLY A 1 100 ? -6.108 -13.036 3.557 1.00 53.09 100 GLY A CA 1
ATOM 808 C C . GLY A 1 100 ? -7.541 -13.535 3.788 1.00 53.09 100 GLY A C 1
ATOM 809 O O . GLY A 1 100 ? -8.461 -13.084 3.122 1.00 53.09 100 GLY A O 1
ATOM 810 N N . GLN A 1 101 ? -7.760 -14.515 4.670 1.00 54.81 101 GLN A N 1
ATOM 811 C CA . GLN A 1 101 ? -9.114 -14.945 5.053 1.00 54.81 101 GLN A CA 1
ATOM 812 C C . GLN A 1 101 ? -9.172 -15.317 6.540 1.00 54.81 101 GLN A C 1
ATOM 814 O O . GLN A 1 101 ? -9.238 -16.490 6.896 1.00 54.81 101 GLN A O 1
ATOM 819 N N . GLU A 1 102 ? -9.216 -14.323 7.427 1.00 46.56 102 GLU A N 1
ATOM 820 C CA . GLU A 1 102 ? -9.983 -14.514 8.661 1.00 46.56 102 GLU A CA 1
ATOM 821 C C . GLU A 1 102 ? -11.452 -14.284 8.303 1.00 46.56 102 GLU A C 1
ATOM 823 O O . GLU A 1 102 ? -11.896 -13.162 8.056 1.00 46.56 102 GLU A O 1
ATOM 828 N N . GLY A 1 103 ? -12.182 -15.391 8.162 1.00 44.38 103 GLY A N 1
ATOM 829 C CA . GLY A 1 103 ? -13.589 -15.390 7.804 1.00 44.38 103 GLY A CA 1
ATOM 830 C C . GLY A 1 103 ? -14.397 -14.480 8.723 1.00 44.38 103 GLY A C 1
ATOM 831 O O . GLY A 1 103 ? -14.386 -14.624 9.945 1.00 44.38 103 GLY A O 1
ATOM 832 N N . GLN A 1 104 ? -15.163 -13.576 8.119 1.00 44.31 104 GLN A N 1
ATOM 833 C CA . GLN A 1 104 ? -16.319 -12.989 8.777 1.00 44.31 104 GLN A CA 1
ATOM 834 C C . GLN A 1 104 ? -17.340 -14.107 9.003 1.00 44.31 104 GLN A C 1
ATOM 836 O O . GLN A 1 104 ? -18.206 -14.365 8.171 1.00 44.31 104 GLN A O 1
ATOM 841 N N . GLY A 1 105 ? -17.231 -14.798 10.136 1.00 38.72 105 GLY A N 1
ATOM 842 C CA . GLY A 1 105 ? -18.359 -15.522 10.694 1.00 38.72 105 GLY A CA 1
ATOM 843 C C . GLY A 1 105 ? -19.439 -14.497 11.011 1.00 38.72 105 GLY A C 1
ATOM 844 O O . GLY A 1 105 ? -19.299 -13.715 11.949 1.00 38.72 105 GLY A O 1
ATOM 845 N N . HIS A 1 106 ? -20.499 -14.462 10.207 1.00 39.09 106 HIS A N 1
ATOM 846 C CA . HIS A 1 106 ? -21.744 -13.828 10.617 1.00 39.09 106 HIS A CA 1
ATOM 847 C C . HIS A 1 106 ? -22.178 -14.491 11.935 1.00 39.09 106 HIS A C 1
ATOM 849 O O . HIS A 1 106 ? -22.345 -15.714 11.946 1.00 39.09 106 HIS A O 1
ATOM 855 N N . PRO A 1 107 ? -22.378 -13.759 13.047 1.00 45.97 107 PRO A N 1
ATOM 856 C CA . PRO A 1 107 ? -23.149 -14.317 14.142 1.00 45.97 107 PRO A CA 1
ATOM 857 C C . PRO A 1 107 ? -24.572 -14.514 13.613 1.00 45.97 107 PRO A C 1
ATOM 859 O O . PRO A 1 107 ? -25.243 -13.552 13.238 1.00 45.97 107 PRO A O 1
ATOM 862 N N . GLY A 1 108 ? -24.979 -15.780 13.500 1.00 38.97 108 GLY A N 1
ATOM 863 C CA . GLY A 1 108 ? -26.327 -16.163 13.110 1.00 38.97 108 GLY A CA 1
ATOM 864 C C . GLY A 1 108 ? -27.346 -15.439 13.982 1.00 38.97 108 GLY A C 1
ATOM 865 O O . GLY A 1 108 ? -27.308 -15.532 15.208 1.00 38.97 108 GLY A O 1
ATOM 866 N N . LEU A 1 109 ? -28.236 -14.696 13.334 1.00 43.00 109 LEU A N 1
ATOM 867 C CA . LEU A 1 109 ? -29.473 -14.241 13.940 1.00 43.00 109 LEU A CA 1
ATOM 868 C C . LEU A 1 109 ? -30.513 -15.334 13.696 1.00 43.00 109 LEU A C 1
ATOM 870 O O . LEU A 1 109 ? -31.267 -15.255 12.735 1.00 43.00 109 LEU A O 1
ATOM 874 N N . ASP A 1 110 ? -30.521 -16.345 14.560 1.00 45.22 110 ASP A N 1
ATOM 875 C CA . ASP A 1 110 ? -31.750 -17.072 14.867 1.00 45.22 110 ASP A CA 1
ATOM 876 C C . ASP A 1 110 ? -32.239 -16.556 16.222 1.00 45.22 110 ASP A C 1
ATOM 878 O O . ASP A 1 110 ? -31.738 -16.943 17.282 1.00 45.22 110 ASP A O 1
ATOM 882 N N . GLN A 1 111 ? -33.196 -15.630 16.171 1.00 37.62 111 GLN A N 1
ATOM 883 C CA . GLN A 1 111 ? -34.165 -15.441 17.243 1.00 37.62 111 GLN A CA 1
ATOM 884 C C . GLN A 1 111 ? -35.568 -15.362 16.638 1.00 37.62 111 GLN A C 1
ATOM 886 O O . GLN A 1 111 ? -35.857 -14.456 15.858 1.00 37.62 111 GLN A O 1
ATOM 891 N N . GLU A 1 112 ? -36.373 -16.310 17.125 1.00 40.09 112 GLU A N 1
ATOM 892 C CA . GLU A 1 112 ? -37.822 -16.536 17.018 1.00 40.09 112 GLU A CA 1
ATOM 893 C C . GLU A 1 112 ? -38.349 -17.366 15.836 1.00 40.09 112 GLU A C 1
ATOM 895 O O . GLU A 1 112 ? -38.310 -16.913 14.673 1.00 40.09 112 GLU A O 1
#

pLDDT: mean 72.63, std 17.3, range [37.62, 93.69]